Protein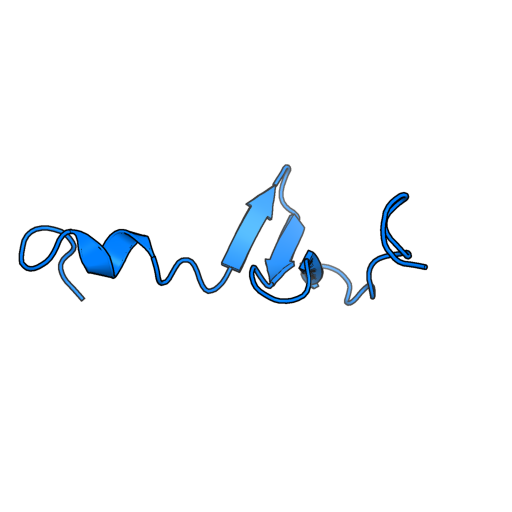 AF-A0A3B0VX51-F1 (afdb_monomer)

Secondary structure (DSSP, 8-state):
--TTS-GGGGS---EEEETTEEEETTT--EEESS-BPPPPPTT--

Mean predicted aligned error: 9.85 Å

pLDDT: mean 71.53, std 12.16, range [46.75, 86.06]

Foldseek 3Di:
DDCVVDVCVVVPCQWDDDPNWIAGPVQRFTPPPDTGRDDDDPPRD

InterPro domains:
  IPR011059 Metal-dependent hydrolase, composite domain superfamily [SSF51338] (1-42)

Sequence (45 aa):
KNPLDNIRNSDSIDKVMLNGRLYDAQTMNQIFPDIVARDKFYFEH

Org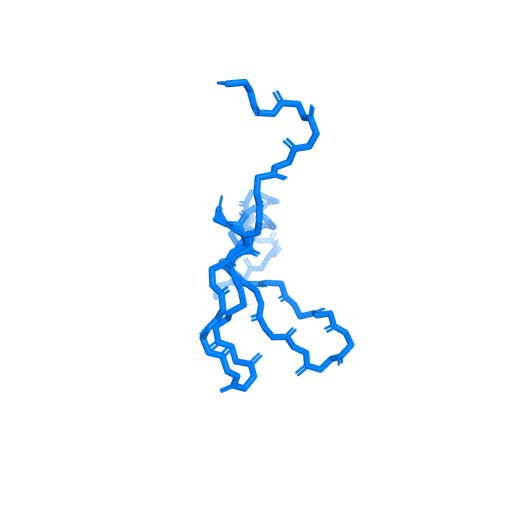anism: NCBI:txid652676

Structure (mmCIF, N/CA/C/O backbone):
data_AF-A0A3B0VX51-F1
#
_entry.id   AF-A0A3B0VX51-F1
#
loop_
_atom_site.group_PDB
_atom_site.id
_atom_site.type_symbol
_atom_site.label_atom_id
_atom_site.label_alt_id
_atom_site.label_comp_id
_atom_site.label_asym_id
_atom_site.label_entity_id
_atom_site.label_seq_id
_atom_site.pdbx_PDB_ins_code
_atom_site.Cartn_x
_atom_site.Cartn_y
_atom_site.Cartn_z
_atom_site.occupancy
_atom_site.B_iso_or_equiv
_atom_site.auth_seq_id
_atom_site.auth_comp_id
_atom_site.auth_asym_id
_atom_site.auth_atom_id
_atom_site.pdbx_PDB_model_num
ATOM 1 N N . LYS A 1 1 ? -0.971 -5.809 17.496 1.00 50.94 1 LYS A N 1
ATOM 2 C CA . LYS A 1 1 ? -1.642 -4.760 18.306 1.00 50.94 1 LYS A CA 1
ATOM 3 C C . LYS A 1 1 ? -3.141 -5.041 18.260 1.00 50.94 1 LYS A C 1
ATOM 5 O O . LYS A 1 1 ? -3.615 -5.374 17.184 1.00 50.94 1 LYS A O 1
ATOM 10 N N . ASN A 1 2 ? -3.831 -5.048 19.403 1.00 46.75 2 ASN A N 1
ATOM 11 C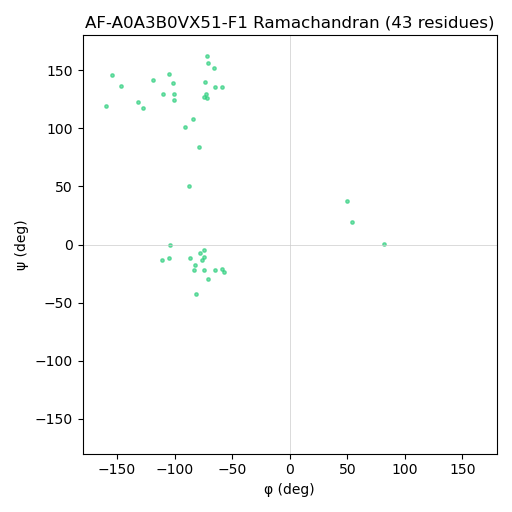 CA . ASN A 1 2 ? -5.217 -5.515 19.526 1.00 46.75 2 ASN A CA 1
ATOM 12 C C . ASN A 1 2 ? -6.203 -4.477 18.930 1.00 46.75 2 ASN A C 1
ATOM 14 O O . ASN A 1 2 ? -6.122 -3.303 19.301 1.00 46.75 2 ASN A O 1
ATOM 18 N N . PRO A 1 3 ? -7.099 -4.856 18.001 1.00 49.50 3 PRO A N 1
ATOM 19 C CA . PRO A 1 3 ? -8.041 -3.930 17.362 1.00 49.50 3 PRO A CA 1
ATOM 20 C C . PRO A 1 3 ? -9.209 -3.496 18.264 1.00 49.50 3 PRO A C 1
ATOM 22 O O . PRO A 1 3 ? -9.923 -2.563 17.913 1.00 49.50 3 PRO A O 1
ATOM 25 N N . LEU A 1 4 ? -9.405 -4.135 19.424 1.00 60.06 4 LEU A N 1
ATOM 26 C CA . LEU A 1 4 ? -10.489 -3.796 20.358 1.00 60.06 4 LEU A CA 1
ATOM 27 C C . LEU A 1 4 ? -10.166 -2.613 21.285 1.00 60.06 4 LEU A C 1
ATOM 29 O O . LEU A 1 4 ? -11.083 -2.018 21.843 1.00 60.06 4 LEU A O 1
ATOM 33 N N . ASP A 1 5 ? -8.889 -2.248 21.423 1.00 60.03 5 ASP A N 1
ATOM 34 C CA . ASP A 1 5 ? -8.459 -1.162 22.319 1.00 60.03 5 ASP A CA 1
ATOM 35 C C . ASP A 1 5 ? -8.602 0.227 21.678 1.00 60.03 5 ASP A C 1
ATOM 37 O O . ASP A 1 5 ? -8.655 1.242 22.369 1.00 60.03 5 ASP A O 1
ATOM 41 N N . ASN A 1 6 ? -8.639 0.298 20.346 1.00 55.06 6 ASN A N 1
ATOM 42 C CA . ASN A 1 6 ? -8.817 1.547 19.619 1.00 55.06 6 ASN A CA 1
ATOM 43 C C . ASN A 1 6 ? -9.306 1.247 18.202 1.00 55.06 6 ASN A C 1
ATOM 45 O O . ASN A 1 6 ? -8.583 0.627 17.421 1.00 55.06 6 ASN A O 1
ATOM 49 N N . ILE A 1 7 ? -10.495 1.740 17.848 1.00 55.94 7 ILE A N 1
ATOM 50 C CA . I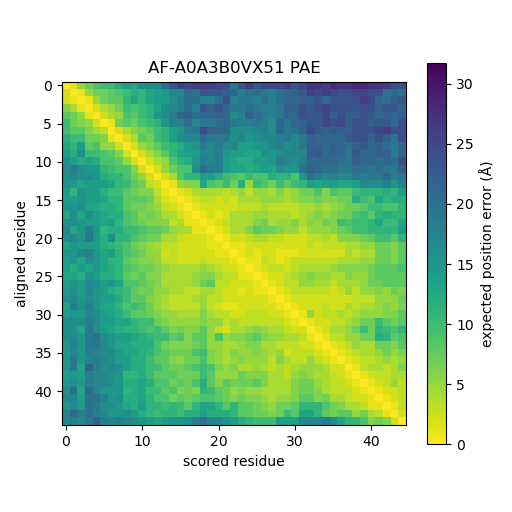LE A 1 7 ? -11.053 1.604 16.495 1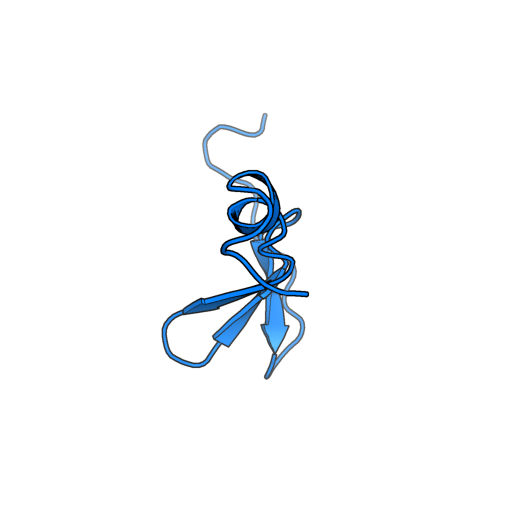.00 55.94 7 ILE A CA 1
ATOM 51 C C . ILE A 1 7 ? -10.118 2.187 15.423 1.00 55.94 7 ILE A C 1
ATOM 53 O O . ILE A 1 7 ? -10.124 1.722 14.298 1.00 55.94 7 ILE A O 1
ATOM 57 N N . ARG A 1 8 ? -9.223 3.120 15.775 1.00 53.59 8 ARG A N 1
ATOM 58 C CA . ARG A 1 8 ? -8.232 3.696 14.845 1.00 53.59 8 ARG A CA 1
ATOM 59 C C . ARG A 1 8 ? -7.061 2.759 14.514 1.00 53.59 8 ARG A C 1
ATOM 61 O O . ARG A 1 8 ? -6.238 3.093 13.672 1.00 53.59 8 ARG A O 1
ATOM 68 N N . ASN A 1 9 ? -6.977 1.578 15.134 1.00 52.66 9 ASN A N 1
ATOM 69 C CA . ASN A 1 9 ? -6.061 0.515 14.700 1.00 52.66 9 ASN A CA 1
ATOM 70 C C . ASN A 1 9 ? -6.585 -0.248 13.465 1.00 52.66 9 ASN A C 1
ATOM 72 O O . ASN A 1 9 ? -5.847 -1.066 12.922 1.00 52.66 9 ASN A O 1
ATOM 76 N N . SER A 1 10 ? -7.821 -0.001 13.002 1.00 52.47 10 SER A N 1
ATOM 77 C CA . SER A 1 10 ? -8.269 -0.471 11.682 1.00 52.47 10 SER A CA 1
ATOM 78 C C . SER A 1 10 ? -7.711 0.365 10.531 1.00 52.47 10 SER A C 1
ATOM 80 O O . SER A 1 10 ? -7.801 -0.067 9.389 1.00 52.47 10 SER A O 1
ATOM 82 N N . ASP A 1 11 ? -7.134 1.537 10.819 1.00 53.25 11 ASP A N 1
ATOM 83 C CA . ASP A 1 11 ? -6.588 2.442 9.800 1.00 53.25 11 ASP A CA 1
ATOM 84 C C . ASP A 1 11 ? -5.130 2.106 9.446 1.00 53.25 11 ASP A C 1
ATOM 86 O O . ASP A 1 11 ? -4.607 2.584 8.443 1.00 53.25 11 ASP A O 1
ATOM 90 N N . SER A 1 12 ? -4.462 1.248 10.229 1.00 54.22 12 SER A N 1
ATOM 91 C CA . SER A 1 12 ? -3.124 0.734 9.912 1.00 54.22 12 SER A CA 1
ATOM 92 C C . SER A 1 12 ? -3.209 -0.520 9.040 1.00 54.22 12 SER A C 1
ATOM 94 O O . SER A 1 12 ? -2.641 -1.565 9.374 1.00 54.22 12 SER A O 1
ATOM 96 N N . ILE A 1 13 ? -3.969 -0.464 7.945 1.00 57.00 13 ILE A N 1
ATOM 97 C CA . ILE A 1 13 ? -3.840 -1.483 6.903 1.00 57.00 13 ILE A CA 1
ATOM 98 C C . ILE A 1 13 ? -2.604 -1.090 6.106 1.00 57.00 13 ILE A C 1
ATOM 100 O O . ILE A 1 13 ? -2.708 -0.417 5.095 1.00 57.00 13 ILE A O 1
ATOM 104 N N . ASP A 1 14 ? -1.417 -1.472 6.575 1.00 62.28 14 ASP A N 1
ATOM 105 C CA . ASP A 1 14 ? -0.170 -1.160 5.863 1.00 62.28 14 ASP A CA 1
ATOM 106 C C . ASP A 1 14 ? -0.114 -1.873 4.497 1.00 62.28 14 ASP A C 1
ATOM 108 O O . ASP A 1 14 ? 0.619 -1.470 3.595 1.00 62.28 14 ASP A O 1
ATOM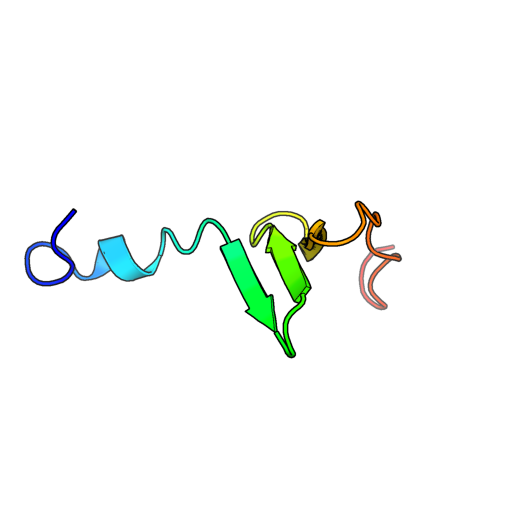 112 N N . LYS A 1 15 ? -0.880 -2.963 4.331 1.00 68.38 15 LYS A N 1
ATOM 113 C CA . LYS A 1 15 ? -0.876 -3.809 3.133 1.00 68.38 15 LYS A CA 1
ATOM 114 C C . LYS A 1 15 ? -2.259 -4.389 2.851 1.00 68.38 15 LYS A C 1
ATOM 116 O O . LYS A 1 15 ? -2.909 -4.908 3.756 1.00 68.38 15 LYS A O 1
ATOM 121 N N . VAL A 1 16 ? -2.669 -4.374 1.587 1.00 75.19 16 VAL A N 1
ATOM 122 C CA . VAL A 1 16 ? -3.929 -4.953 1.102 1.00 75.19 16 VAL A CA 1
ATOM 123 C C . VAL A 1 16 ? -3.619 -6.182 0.256 1.00 75.19 16 VAL A C 1
ATOM 125 O O . VAL A 1 16 ? -2.800 -6.121 -0.655 1.00 75.19 16 VAL A O 1
ATOM 128 N N . MET A 1 17 ? -4.274 -7.310 0.534 1.00 79.06 17 MET A N 1
ATOM 129 C CA . MET A 1 17 ? -4.177 -8.505 -0.306 1.00 79.06 17 MET A CA 1
ATOM 130 C C . MET A 1 17 ? -5.401 -8.598 -1.212 1.00 79.06 17 MET A C 1
ATOM 132 O O . MET A 1 17 ? -6.530 -8.629 -0.728 1.00 79.06 17 MET A O 1
ATOM 136 N N . LEU A 1 18 ? -5.174 -8.685 -2.520 1.00 74.00 18 LEU A N 1
ATOM 137 C CA . LEU A 1 18 ? -6.227 -8.854 -3.513 1.00 74.00 18 LEU A CA 1
ATOM 138 C C . LEU A 1 18 ? -5.840 -9.978 -4.471 1.00 74.00 18 LEU A C 1
ATOM 140 O O . LEU A 1 18 ? -4.788 -9.922 -5.103 1.00 74.00 18 LEU A O 1
ATOM 144 N N . ASN A 1 19 ? -6.684 -11.008 -4.579 1.00 76.50 19 ASN A N 1
ATOM 145 C CA . ASN A 1 19 ? -6.497 -12.139 -5.501 1.00 76.50 19 ASN A CA 1
ATOM 146 C C . ASN A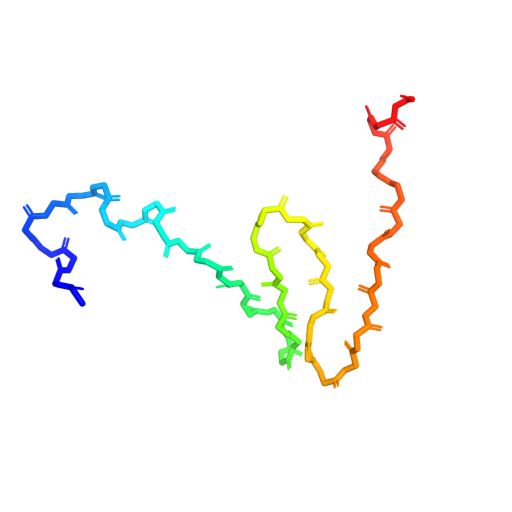 1 19 ? -5.091 -12.785 -5.430 1.00 76.50 19 ASN A C 1
ATOM 148 O O . ASN A 1 19 ? -4.523 -13.164 -6.452 1.00 76.50 19 ASN A O 1
ATOM 152 N N . GLY A 1 20 ? -4.507 -12.876 -4.226 1.00 79.31 20 GLY A N 1
ATOM 153 C CA . GLY A 1 20 ? -3.174 -13.457 -3.990 1.00 79.31 20 GLY A CA 1
ATOM 154 C C . GLY A 1 20 ? -1.986 -12.522 -4.253 1.00 79.31 20 GLY A C 1
ATOM 155 O O . GLY A 1 20 ? -0.842 -12.926 -4.059 1.00 79.31 20 GLY A O 1
ATOM 156 N N . ARG A 1 21 ? -2.238 -11.274 -4.656 1.00 82.56 21 ARG A N 1
ATOM 157 C CA . ARG A 1 21 ? -1.226 -10.223 -4.814 1.00 82.56 21 ARG A CA 1
ATOM 158 C C . ARG A 1 21 ? -1.269 -9.282 -3.621 1.00 82.56 21 ARG A C 1
ATOM 160 O O . ARG A 1 21 ? -2.346 -8.945 -3.126 1.00 82.56 21 ARG A O 1
ATOM 167 N N . LEU A 1 22 ? -0.095 -8.880 -3.154 1.00 82.38 22 LEU A N 1
ATOM 168 C CA . LEU A 1 22 ? 0.045 -7.973 -2.023 1.00 82.38 22 LEU A CA 1
ATOM 169 C C . LEU A 1 22 ? 0.322 -6.571 -2.538 1.00 82.38 22 LEU A C 1
ATOM 171 O O . LEU A 1 22 ? 1.247 -6.381 -3.327 1.00 82.38 22 LEU A O 1
ATOM 175 N N . TYR A 1 23 ? -0.449 -5.612 -2.053 1.00 81.44 23 TYR A N 1
ATOM 176 C CA . TYR A 1 23 ? -0.345 -4.210 -2.406 1.00 81.44 23 TYR A CA 1
ATOM 177 C C . TYR A 1 23 ? -0.010 -3.384 -1.173 1.00 81.44 23 TYR A C 1
ATOM 179 O O . TYR A 1 23 ? -0.508 -3.651 -0.079 1.00 81.44 23 TYR A O 1
ATOM 187 N N . ASP A 1 24 ? 0.834 -2.379 -1.350 1.00 80.94 24 ASP A N 1
ATOM 188 C CA . ASP A 1 24 ? 1.059 -1.340 -0.351 1.00 80.94 24 ASP A CA 1
ATOM 189 C C . ASP A 1 24 ? -0.158 -0.406 -0.306 1.00 80.94 24 ASP A C 1
ATOM 191 O O . ASP A 1 24 ? -0.608 0.058 -1.347 1.00 80.94 24 ASP A O 1
ATOM 195 N N . ALA A 1 25 ? -0.729 -0.136 0.866 1.00 77.31 25 ALA A N 1
ATOM 196 C CA . ALA A 1 25 ? -1.986 0.618 0.937 1.00 77.31 25 ALA A CA 1
ATOM 197 C C . ALA A 1 25 ? -1.829 2.124 0.667 1.00 77.31 25 ALA A C 1
ATOM 199 O O . ALA A 1 25 ? -2.797 2.784 0.296 1.00 77.31 25 ALA A O 1
ATOM 200 N N . GLN A 1 26 ? -0.624 2.676 0.846 1.00 79.62 26 GLN A N 1
ATOM 201 C CA . GLN A 1 26 ? -0.365 4.101 0.621 1.00 79.62 26 GLN A CA 1
ATOM 202 C C . GLN A 1 26 ? -0.146 4.392 -0.861 1.00 79.62 26 GLN A C 1
ATOM 204 O O . GLN A 1 26 ? -0.633 5.382 -1.401 1.00 79.62 26 GLN A O 1
ATOM 209 N N . THR A 1 27 ? 0.609 3.519 -1.521 1.00 79.25 27 THR A N 1
ATOM 210 C CA . THR A 1 27 ? 1.043 3.705 -2.904 1.00 79.25 27 THR A CA 1
ATOM 211 C C . THR A 1 27 ? 0.281 2.835 -3.883 1.00 79.25 27 THR A C 1
ATOM 213 O O . THR A 1 27 ? 0.405 3.067 -5.076 1.00 79.25 27 THR A O 1
ATOM 216 N N . MET A 1 28 ? -0.494 1.851 -3.419 1.00 81.06 28 MET A N 1
ATOM 217 C CA . MET A 1 28 ? -1.193 0.847 -4.232 1.00 81.06 28 MET A CA 1
ATOM 218 C C . MET A 1 28 ? -0.270 0.074 -5.192 1.00 81.06 28 MET A C 1
ATOM 220 O O . MET A 1 28 ? -0.734 -0.554 -6.143 1.00 81.06 28 MET A O 1
ATOM 224 N N . ASN A 1 29 ? 1.041 0.083 -4.931 1.00 83.25 29 ASN A N 1
ATOM 225 C CA . ASN A 1 29 ? 2.027 -0.697 -5.669 1.00 83.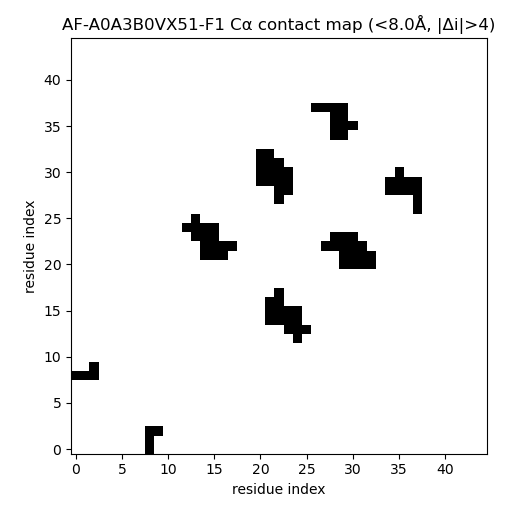25 29 ASN A CA 1
ATOM 226 C C . ASN A 1 29 ? 1.920 -2.170 -5.289 1.00 83.25 29 ASN A C 1
ATOM 228 O O . ASN A 1 29 ? 1.782 -2.495 -4.108 1.00 83.25 29 ASN A O 1
ATOM 232 N N . GLN A 1 30 ? 2.045 -3.064 -6.269 1.00 84.31 30 GLN A N 1
ATOM 233 C CA . GLN A 1 30 ? 2.188 -4.484 -5.978 1.00 84.31 30 GLN A CA 1
ATOM 234 C C . GLN A 1 30 ? 3.589 -4.717 -5.408 1.00 84.31 30 GLN A C 1
ATOM 236 O O . GLN A 1 30 ? 4.581 -4.335 -6.025 1.00 84.31 30 GLN A O 1
ATOM 241 N N . ILE A 1 31 ? 3.670 -5.346 -4.241 1.00 86.06 31 ILE A N 1
ATOM 242 C CA . ILE A 1 31 ? 4.933 -5.681 -3.571 1.00 86.06 31 ILE A CA 1
ATOM 243 C C . ILE A 1 31 ? 5.213 -7.190 -3.555 1.00 86.06 31 ILE A C 1
ATOM 245 O O . ILE A 1 31 ? 6.330 -7.589 -3.238 1.00 86.06 31 ILE A O 1
ATOM 249 N N . PHE A 1 32 ? 4.219 -8.033 -3.874 1.00 78.12 32 PHE A N 1
ATOM 250 C CA . PHE A 1 32 ? 4.374 -9.490 -3.978 1.00 78.12 32 PHE A CA 1
ATOM 251 C C . PHE A 1 32 ? 3.319 -10.113 -4.921 1.00 78.12 32 PHE A C 1
ATOM 253 O O . PHE A 1 32 ? 2.170 -9.651 -4.902 1.00 78.12 32 PHE A O 1
ATOM 260 N N . PRO A 1 33 ? 3.635 -11.181 -5.689 1.00 74.50 33 PRO A N 1
ATOM 261 C CA . PRO A 1 33 ? 4.941 -11.854 -5.807 1.00 74.50 33 PRO A CA 1
ATOM 262 C C . PRO A 1 33 ? 5.990 -11.032 -6.557 1.00 74.50 33 PRO A C 1
ATOM 264 O O . PRO A 1 33 ? 7.167 -11.103 -6.223 1.00 74.50 33 PRO A O 1
ATOM 267 N N . ASP A 1 34 ? 5.547 -10.192 -7.487 1.00 82.50 34 ASP A N 1
ATOM 268 C CA . ASP A 1 34 ? 6.407 -9.282 -8.237 1.00 82.50 34 ASP A CA 1
ATOM 269 C C . ASP A 1 34 ? 6.242 -7.848 -7.730 1.00 82.50 34 ASP A C 1
ATOM 271 O O . ASP A 1 34 ? 5.137 -7.445 -7.347 1.00 82.50 34 ASP A O 1
ATOM 275 N N . ILE A 1 35 ? 7.329 -7.074 -7.764 1.00 81.62 35 ILE A N 1
ATOM 276 C CA . ILE A 1 35 ? 7.303 -5.642 -7.459 1.00 81.62 35 ILE A CA 1
ATOM 277 C C . ILE A 1 35 ? 6.900 -4.900 -8.732 1.00 81.62 35 ILE A C 1
ATOM 279 O O . ILE A 1 35 ? 7.678 -4.816 -9.682 1.00 81.62 35 ILE A O 1
ATOM 283 N N . VAL A 1 36 ? 5.680 -4.367 -8.750 1.00 82.38 36 VAL A N 1
ATOM 284 C CA . VAL A 1 36 ? 5.132 -3.612 -9.882 1.00 82.38 36 VAL A CA 1
ATOM 285 C C . VAL A 1 36 ? 4.627 -2.274 -9.366 1.00 82.38 36 VAL A C 1
ATOM 287 O O . VAL A 1 36 ? 3.715 -2.219 -8.535 1.00 82.38 36 VAL A O 1
ATOM 290 N N . ALA A 1 37 ? 5.234 -1.194 -9.859 1.00 83.62 37 ALA A N 1
ATOM 291 C CA . ALA A 1 37 ? 4.719 0.148 -9.632 1.00 83.62 37 ALA A CA 1
ATOM 292 C C . ALA A 1 37 ? 3.360 0.279 -10.324 1.00 83.62 37 ALA A C 1
ATOM 294 O O . ALA A 1 37 ? 3.198 -0.170 -11.460 1.00 83.62 37 ALA A O 1
ATOM 295 N N . ARG A 1 38 ? 2.378 0.862 -9.638 1.00 81.31 38 ARG A N 1
ATOM 296 C CA . ARG A 1 38 ? 1.064 1.086 -10.235 1.00 81.31 38 ARG A CA 1
ATOM 297 C C . ARG A 1 38 ? 1.150 2.094 -11.377 1.00 81.31 38 ARG A C 1
ATOM 299 O O . ARG A 1 38 ? 1.959 3.022 -11.344 1.00 81.31 38 ARG A O 1
ATOM 306 N N . ASP A 1 39 ? 0.237 1.955 -12.326 1.00 82.62 39 ASP A N 1
ATOM 307 C CA . ASP A 1 39 ? 0.001 2.989 -13.322 1.00 82.62 39 ASP A CA 1
ATOM 308 C C . ASP A 1 39 ? -0.705 4.205 -12.700 1.00 82.62 39 ASP A C 1
ATOM 310 O O . ASP A 1 39 ? -1.289 4.143 -11.608 1.00 82.62 39 ASP A O 1
ATOM 314 N N . LYS A 1 40 ? -0.644 5.336 -13.413 1.00 81.62 40 LYS A N 1
ATOM 315 C CA . LYS A 1 40 ? -1.355 6.559 -13.027 1.00 81.62 40 LYS A CA 1
ATOM 316 C C . LYS A 1 40 ? -2.854 6.295 -12.949 1.00 81.62 40 LYS A C 1
ATOM 318 O O . LYS A 1 40 ? -3.432 5.689 -13.854 1.00 81.62 40 LYS A O 1
ATOM 323 N N . PHE A 1 41 ? -3.494 6.799 -11.899 1.00 77.44 41 PHE A N 1
ATOM 324 C CA . PHE A 1 41 ? -4.949 6.778 -11.845 1.00 77.44 41 PHE A CA 1
ATOM 325 C C . PHE A 1 41 ? -5.546 7.772 -12.842 1.00 77.44 41 PHE A C 1
ATOM 327 O O . PHE A 1 41 ? -4.936 8.782 -13.186 1.00 77.44 41 PHE A O 1
ATOM 334 N N . TYR A 1 42 ? -6.789 7.523 -13.258 1.00 75.31 42 TYR A N 1
ATOM 335 C CA . TYR A 1 42 ? -7.512 8.395 -14.191 1.00 75.31 42 TYR A CA 1
ATOM 336 C C . TYR A 1 42 ? -7.680 9.842 -13.684 1.00 75.31 42 TYR A C 1
ATOM 338 O O . TYR A 1 42 ? -7.923 10.743 -14.481 1.00 75.31 42 TYR A O 1
ATOM 346 N N . PHE A 1 43 ? -7.573 10.057 -12.369 1.00 81.44 43 PHE A N 1
ATOM 347 C CA . PHE A 1 43 ? -7.734 11.345 -11.685 1.00 81.44 43 PHE A CA 1
ATOM 348 C C . PHE A 1 43 ? -6.409 11.985 -11.239 1.00 81.44 43 PHE A C 1
ATOM 350 O O . PHE A 1 43 ? -6.424 13.056 -10.638 1.00 81.44 43 PHE A O 1
ATOM 357 N N . GLU A 1 44 ? -5.269 11.343 -11.497 1.00 74.06 44 GLU A N 1
ATOM 358 C CA . GLU A 1 44 ? -3.949 11.925 -11.247 1.00 74.06 44 GLU A CA 1
ATOM 359 C C . GLU A 1 44 ? -3.485 12.653 -12.517 1.00 74.06 44 GLU A C 1
ATOM 361 O O . GLU A 1 44 ? -3.059 12.018 -13.484 1.00 74.06 44 GLU A O 1
ATOM 366 N N . HIS A 1 45 ? -3.61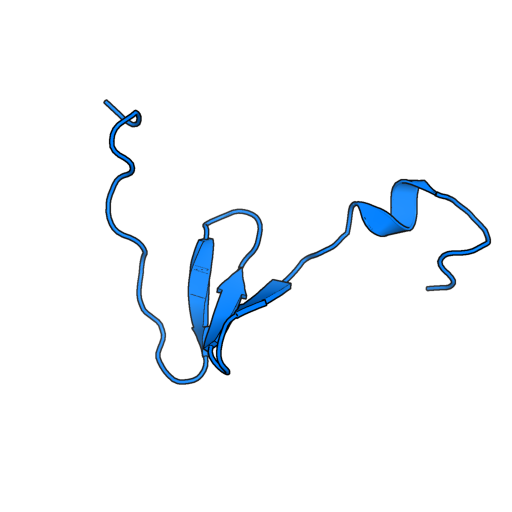6 13.982 -12.531 1.00 68.12 45 HIS A N 1
ATOM 367 C CA . HIS A 1 45 ? -3.099 14.856 -13.591 1.00 68.12 45 HIS A CA 1
ATOM 368 C C . HIS A 1 45 ? -1.645 15.258 -13.333 1.00 68.12 45 HIS A C 1
ATOM 370 O O . HIS A 1 45 ? -1.329 15.611 -12.175 1.00 68.12 45 HIS A O 1
#

Radius of gyration: 13.4 Å; Cα contacts (8 Å, |Δi|>4): 46; chains: 1; bounding box: 18×28×36 Å

Solvent-accessible surface area (backbone atoms only — not comparable to full-atom values): 2968 Å² total; per-residue (Å²): 134,72,60,88,82,38,74,73,57,71,73,68,53,68,58,46,79,54,98,87,32,34,23,34,56,90,73,58,22,33,65,29,91,56,77,40,80,58,78,82,53,97,84,65,127